Protein AF-A0A974DMR9-F1 (afdb_monomer_lite)

Foldseek 3Di:
DDKDKDKFFDDDDPDPVPDDQKFKAKWKWKADPVVRDIDTPPPQKAWPPHGTRHPHRMIMIIRHDAQIKMKMWMFIDGPCCVVDPDHTDIDIDIDHHYDD

Radius of gyration: 14.78 Å; chains: 1; bounding box: 40×20×42 Å

InterPro domains:
  IPR003961 Fibronectin type III [PF00041] (3-81)
  IPR003961 Fibronectin type III [PS50853] (1-100)
  IPR003961 Fibronectin type III [cd00063] (4-84)
  IPR013783 Immunoglobulin-like fold [G3DSA:2.60.40.10] (1-99)
  IPR036116 Fibronectin type III superfamily [SSF49265] (3-81)
  IPR050449 Ephrin receptor tyrosine kinases [PTHR46877] (2-99)

pLDDT: mean 90.72, std 9.25, range [50.59, 98.31]

Structure (mmCIF, N/CA/C/O backbone):
data_AF-A0A974DMR9-F1
#
_entry.id   AF-A0A974DMR9-F1
#
loop_
_atom_site.group_PDB
_atom_site.id
_atom_site.type_symbol
_atom_site.label_atom_id
_atom_site.label_alt_id
_atom_site.label_comp_id
_atom_site.label_asym_id
_atom_site.label_entity_id
_atom_site.label_seq_id
_atom_site.pdbx_PDB_ins_code
_atom_site.Cartn_x
_atom_site.Cartn_y
_atom_site.Cartn_z
_atom_site.occupancy
_atom_site.B_iso_or_equiv
_atom_site.auth_seq_id
_atom_site.auth_comp_id
_atom_site.auth_asym_id
_atom_site.auth_atom_id
_atom_site.pdbx_PDB_model_num
ATOM 1 N N . MET A 1 1 ? -20.284 -4.041 15.588 1.00 58.19 1 MET A N 1
ATOM 2 C CA . MET A 1 1 ? -19.062 -3.206 15.610 1.00 58.19 1 MET A CA 1
ATOM 3 C C . MET A 1 1 ? -19.070 -2.386 14.328 1.00 58.19 1 MET A C 1
ATOM 5 O O . MET A 1 1 ? -19.403 -2.963 13.302 1.00 58.19 1 MET A O 1
ATOM 9 N N . LYS A 1 2 ? -18.828 -1.069 14.374 1.00 72.38 2 LYS A N 1
ATOM 10 C CA . LYS A 1 2 ? -18.739 -0.253 13.148 1.00 72.38 2 LYS A CA 1
ATOM 11 C C . LYS A 1 2 ? -17.361 -0.487 12.519 1.00 72.38 2 LYS A C 1
ATOM 13 O O . LYS A 1 2 ? -16.375 -0.454 13.246 1.00 72.38 2 LYS A O 1
ATOM 18 N N . GLN A 1 3 ? -17.307 -0.740 11.218 1.00 82.75 3 GLN A N 1
ATOM 19 C CA . GLN A 1 3 ? -16.072 -0.873 10.441 1.00 82.75 3 GLN A CA 1
ATOM 20 C C . GLN A 1 3 ? -16.096 0.158 9.319 1.00 82.75 3 GLN A C 1
ATOM 22 O O . GLN A 1 3 ? -17.171 0.496 8.819 1.00 82.75 3 GLN A O 1
ATOM 27 N N . THR A 1 4 ? -14.926 0.661 8.942 1.00 90.31 4 THR A N 1
ATOM 28 C CA . THR A 1 4 ? -14.788 1.637 7.858 1.00 90.31 4 THR A CA 1
ATOM 29 C C . THR A 1 4 ? -13.942 1.079 6.721 1.00 90.31 4 THR A C 1
ATOM 31 O O . THR A 1 4 ? -13.216 0.091 6.869 1.00 90.31 4 THR A O 1
ATOM 34 N N . THR A 1 5 ? -14.082 1.708 5.559 1.00 94.12 5 THR A N 1
ATOM 35 C CA . THR A 1 5 ? -13.315 1.413 4.350 1.00 94.12 5 THR A CA 1
ATOM 36 C C . THR A 1 5 ? -12.484 2.626 3.968 1.00 94.12 5 THR A C 1
ATOM 38 O O . THR A 1 5 ? -12.939 3.760 4.119 1.00 94.12 5 THR A O 1
ATOM 41 N N . LEU A 1 6 ? -11.294 2.385 3.435 1.00 95.12 6 LEU A N 1
ATOM 42 C CA . LEU A 1 6 ? -10.396 3.409 2.917 1.00 95.12 6 LEU A CA 1
ATOM 43 C C . LEU A 1 6 ? -10.090 3.088 1.457 1.00 95.12 6 LEU A C 1
ATOM 45 O O . LEU A 1 6 ? -9.586 2.008 1.160 1.00 95.12 6 LEU A O 1
ATOM 49 N N . ILE A 1 7 ? -10.389 4.024 0.561 1.00 96.75 7 ILE A N 1
ATOM 50 C CA . ILE A 1 7 ? -9.999 3.931 -0.847 1.00 96.75 7 ILE A CA 1
ATOM 51 C C . ILE A 1 7 ? -8.688 4.690 -1.003 1.00 96.75 7 ILE A C 1
ATOM 53 O O . ILE A 1 7 ? -8.591 5.851 -0.604 1.00 96.75 7 ILE A O 1
ATOM 57 N N . LEU A 1 8 ? -7.687 4.016 -1.554 1.00 96.94 8 LEU A N 1
ATOM 58 C CA . LEU A 1 8 ? -6.374 4.571 -1.833 1.00 96.94 8 LEU A CA 1
ATOM 59 C C . LEU A 1 8 ? -6.175 4.689 -3.330 1.00 96.94 8 LEU A C 1
ATOM 61 O O . LEU A 1 8 ? -6.505 3.770 -4.077 1.00 96.94 8 LEU A O 1
ATOM 65 N N . GLU A 1 9 ? -5.590 5.806 -3.737 1.00 97.62 9 GLU A N 1
ATOM 66 C CA . GLU A 1 9 ? -5.170 6.076 -5.105 1.00 97.62 9 GLU A CA 1
ATOM 67 C C . GLU A 1 9 ? -3.808 6.770 -5.076 1.00 97.62 9 GLU A C 1
ATOM 69 O O . GLU A 1 9 ? -3.544 7.599 -4.201 1.00 97.62 9 GLU A O 1
ATOM 74 N N . TRP A 1 10 ? -2.929 6.431 -6.018 1.00 97.00 10 TRP A N 1
ATOM 75 C CA . TRP A 1 10 ? -1.590 7.018 -6.095 1.00 97.00 10 TRP A CA 1
ATOM 76 C C . TRP A 1 10 ? -1.123 7.267 -7.532 1.00 97.00 10 TRP A C 1
ATOM 78 O O . TRP A 1 10 ? -1.709 6.830 -8.528 1.00 97.00 10 TRP A O 1
ATOM 88 N N . ASN A 1 11 ? -0.031 8.019 -7.647 1.00 96.38 11 ASN A N 1
ATOM 89 C CA . ASN A 1 11 ? 0.627 8.303 -8.917 1.00 96.38 11 ASN A CA 1
ATOM 90 C C . ASN A 1 11 ? 1.777 7.329 -9.184 1.00 96.38 11 ASN A C 1
ATOM 92 O O . ASN A 1 11 ? 2.256 6.643 -8.284 1.00 96.38 11 ASN A O 1
ATOM 96 N N . VAL A 1 12 ? 2.198 7.255 -10.446 1.00 94.56 12 VAL A N 1
ATOM 97 C CA . VAL A 1 12 ? 3.388 6.486 -10.833 1.00 94.56 12 VAL A CA 1
ATOM 98 C C . VAL A 1 12 ? 4.649 7.041 -10.148 1.00 94.56 12 VAL A C 1
ATOM 100 O O . VAL A 1 12 ? 4.703 8.249 -9.896 1.00 94.56 12 VAL A O 1
ATOM 103 N N . PRO A 1 13 ? 5.664 6.199 -9.863 1.00 93.88 13 PRO A N 1
ATOM 104 C CA . PRO A 1 13 ? 6.958 6.669 -9.379 1.00 93.88 13 PRO A CA 1
ATOM 105 C C . PRO A 1 13 ? 7.564 7.699 -10.333 1.00 93.88 13 PRO A C 1
ATOM 107 O O . PRO A 1 13 ? 7.419 7.585 -11.550 1.00 93.88 13 PRO A O 1
ATOM 110 N N . VAL A 1 14 ? 8.262 8.693 -9.777 1.00 92.94 14 VAL A N 1
ATOM 111 C CA . VAL A 1 14 ? 8.945 9.734 -10.568 1.00 92.94 14 VAL A CA 1
ATOM 112 C C . VAL A 1 14 ? 10.033 9.127 -11.457 1.00 92.94 14 VAL A C 1
ATOM 114 O O . VAL A 1 14 ? 10.233 9.584 -12.579 1.00 92.94 14 VAL A O 1
ATOM 117 N N . ASP A 1 15 ? 10.697 8.080 -10.967 1.00 91.38 15 ASP A N 1
ATOM 118 C CA . ASP A 1 15 ? 11.676 7.297 -11.709 1.00 91.38 15 ASP A CA 1
ATOM 119 C C . ASP A 1 15 ? 11.281 5.818 -11.679 1.00 91.38 15 ASP A C 1
ATOM 121 O O . ASP A 1 15 ? 11.091 5.226 -10.617 1.00 91.38 15 ASP A O 1
ATOM 125 N N . THR A 1 16 ? 11.136 5.225 -12.860 1.00 91.44 16 THR A N 1
ATOM 126 C CA . THR A 1 16 ? 10.801 3.808 -13.031 1.00 91.44 16 THR A CA 1
ATOM 127 C C . THR A 1 16 ? 12.036 2.935 -13.247 1.00 91.44 16 THR A C 1
ATOM 129 O O . THR A 1 16 ? 11.910 1.722 -13.417 1.00 91.44 16 THR A O 1
ATOM 132 N N . GLY A 1 17 ? 13.229 3.532 -13.321 1.00 89.25 17 GLY A N 1
ATOM 133 C CA . GLY A 1 17 ? 14.450 2.852 -13.742 1.00 89.25 17 GLY A CA 1
ATOM 134 C C . GLY A 1 17 ? 14.403 2.398 -15.206 1.00 89.25 17 GLY A C 1
ATOM 135 O O . GLY A 1 17 ? 15.070 1.433 -15.570 1.00 89.25 17 GLY A O 1
ATOM 136 N N . GLY A 1 18 ? 13.571 3.041 -16.038 1.00 92.06 18 GLY A N 1
ATOM 137 C CA . GLY A 1 18 ? 13.383 2.694 -17.453 1.00 92.06 18 GLY A CA 1
ATOM 138 C C . GLY A 1 18 ? 12.533 1.442 -17.693 1.00 92.06 18 GLY A C 1
ATOM 139 O O . GLY A 1 18 ? 12.610 0.836 -18.761 1.00 92.06 18 GLY A O 1
ATOM 140 N N . ARG A 1 19 ? 11.745 1.026 -16.698 1.00 94.25 19 ARG A N 1
ATOM 141 C CA . ARG A 1 19 ? 11.043 -0.261 -16.678 1.00 94.25 19 ARG A CA 1
ATOM 142 C C . ARG A 1 19 ? 9.533 -0.077 -16.771 1.00 94.25 19 ARG A C 1
ATOM 144 O O . ARG A 1 19 ? 8.988 0.892 -16.249 1.00 94.25 19 ARG A O 1
ATOM 151 N N . GLY A 1 20 ? 8.874 -1.011 -17.456 1.00 94.62 20 GLY A N 1
ATOM 152 C CA . GLY A 1 20 ? 7.416 -1.031 -17.645 1.00 94.62 20 GLY A CA 1
ATOM 153 C C . GLY A 1 20 ? 6.699 -2.116 -16.838 1.00 94.62 20 GLY A C 1
ATOM 154 O O . GLY A 1 20 ? 5.477 -2.140 -16.802 1.00 94.62 20 GLY A O 1
ATOM 155 N N . ASP A 1 21 ? 7.449 -3.004 -16.186 1.00 95.88 21 ASP A N 1
ATOM 156 C CA . ASP A 1 21 ? 6.970 -4.108 -15.350 1.00 95.88 21 ASP A CA 1
ATOM 157 C C . ASP A 1 21 ? 6.798 -3.689 -13.879 1.00 95.88 21 ASP A C 1
ATOM 159 O O . ASP A 1 21 ? 7.111 -4.452 -12.967 1.00 95.88 21 ASP A O 1
ATOM 163 N N . ILE A 1 22 ? 6.346 -2.453 -13.639 1.00 96.00 22 ILE A N 1
ATOM 164 C CA . ILE A 1 22 ? 6.122 -1.950 -12.279 1.00 96.00 22 ILE A CA 1
ATOM 165 C C . ILE A 1 22 ? 4.827 -2.541 -11.730 1.00 96.00 22 ILE A C 1
ATOM 167 O O . ILE A 1 22 ? 3.781 -2.480 -12.375 1.00 96.00 22 ILE A O 1
ATOM 171 N N . THR A 1 23 ? 4.897 -3.055 -10.510 1.00 97.31 23 THR A N 1
ATOM 172 C CA . THR A 1 23 ? 3.740 -3.446 -9.703 1.00 97.31 23 THR A CA 1
ATOM 173 C C . THR A 1 23 ? 3.834 -2.812 -8.321 1.00 97.31 23 THR A C 1
ATOM 175 O O . THR A 1 23 ? 4.887 -2.298 -7.934 1.00 97.31 23 THR A O 1
ATOM 178 N N . TYR A 1 24 ? 2.728 -2.812 -7.583 1.00 97.88 24 TYR A N 1
ATOM 179 C CA . TYR A 1 24 ? 2.633 -2.166 -6.280 1.00 97.88 24 TYR A CA 1
ATOM 180 C C . TYR A 1 24 ? 2.274 -3.155 -5.174 1.00 97.88 24 TYR A C 1
ATOM 182 O O . TYR A 1 24 ? 1.434 -4.043 -5.355 1.00 97.88 24 TYR A O 1
ATOM 190 N N . ASN A 1 25 ? 2.883 -2.954 -4.008 1.00 97.69 25 ASN A N 1
ATOM 191 C CA . ASN A 1 25 ? 2.571 -3.664 -2.773 1.00 97.69 25 ASN A CA 1
ATOM 192 C C . ASN A 1 25 ? 2.096 -2.671 -1.717 1.00 97.69 25 ASN A C 1
ATOM 194 O O . ASN A 1 25 ? 2.626 -1.565 -1.608 1.00 97.69 25 ASN A O 1
ATOM 198 N N . VAL A 1 26 ? 1.109 -3.074 -0.919 1.00 97.75 26 VAL A N 1
ATOM 199 C CA . VAL A 1 26 ? 0.541 -2.229 0.132 1.00 97.75 26 VAL A CA 1
ATOM 200 C C . VAL A 1 26 ? 0.810 -2.842 1.498 1.00 97.75 26 VAL A C 1
ATOM 202 O O . VAL A 1 26 ? 0.449 -3.986 1.777 1.00 97.75 26 VAL A O 1
ATOM 205 N N . PHE A 1 27 ? 1.417 -2.056 2.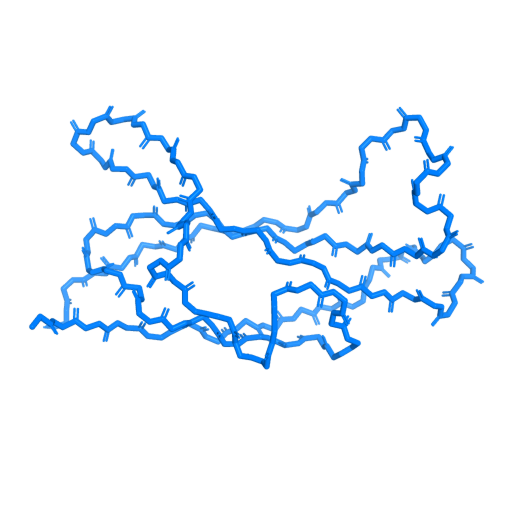376 1.00 96.75 27 PHE A N 1
ATOM 206 C CA . PHE A 1 27 ? 1.682 -2.413 3.762 1.00 96.75 27 PHE A CA 1
ATOM 207 C C . PHE A 1 27 ? 0.783 -1.592 4.677 1.00 96.75 27 PHE A C 1
ATOM 209 O O . PHE A 1 27 ? 0.530 -0.416 4.426 1.00 96.75 27 PHE A O 1
ATOM 216 N N . CYS A 1 28 ? 0.295 -2.225 5.736 1.00 96.56 28 CYS A N 1
ATOM 217 C CA . CYS A 1 28 ? -0.590 -1.613 6.714 1.00 96.56 28 CYS A CA 1
ATOM 218 C C . CYS A 1 28 ? -0.061 -1.946 8.098 1.00 96.56 28 CYS A C 1
ATOM 220 O O . CYS A 1 28 ? 0.001 -3.123 8.464 1.00 96.56 28 CYS A O 1
ATOM 222 N N . ASP A 1 29 ? 0.254 -0.907 8.856 1.00 95.19 29 ASP A N 1
ATOM 223 C CA . ASP A 1 29 ? 0.512 -0.986 10.282 1.00 95.19 29 ASP A CA 1
ATOM 224 C C . ASP A 1 29 ? -0.613 -0.271 11.024 1.00 95.19 29 ASP A C 1
ATOM 226 O O . ASP A 1 29 ? -1.152 0.736 10.563 1.00 95.19 29 ASP A O 1
ATOM 230 N N . LYS A 1 30 ? -0.991 -0.798 12.183 1.00 92.06 30 LYS A N 1
ATOM 231 C CA . LYS A 1 30 ? -1.937 -0.170 13.097 1.00 92.06 30 LYS A CA 1
ATOM 232 C C . LYS A 1 30 ? -1.228 0.113 14.411 1.00 92.06 30 LYS A C 1
ATOM 234 O O . LYS A 1 30 ? -0.589 -0.764 14.987 1.00 92.06 30 LYS A O 1
ATOM 239 N N . CYS A 1 31 ? -1.355 1.337 14.892 1.00 86.00 31 CYS A N 1
ATOM 240 C CA . CYS A 1 31 ? -0.763 1.784 16.138 1.00 86.00 31 CYS A CA 1
ATOM 241 C C . CYS A 1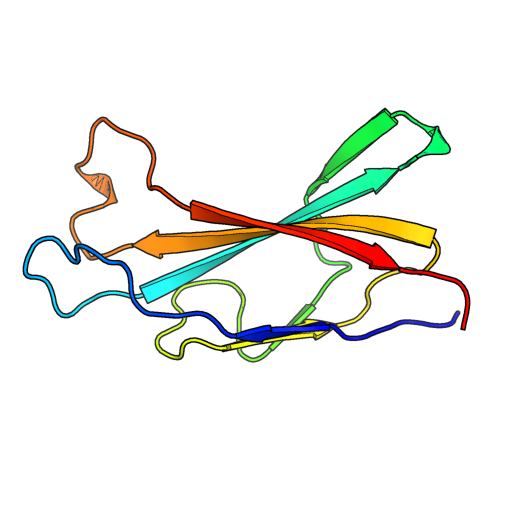 31 ? -1.865 1.958 17.178 1.00 86.00 31 CYS A C 1
ATOM 243 O O . CYS A 1 31 ? -2.795 2.752 16.999 1.00 86.00 31 CYS A O 1
ATOM 245 N N . SER A 1 32 ? -1.758 1.231 18.290 1.00 75.38 32 SER A N 1
ATOM 246 C CA . SER A 1 32 ? -2.625 1.487 19.435 1.00 75.38 32 SER A CA 1
ATOM 247 C C . SER A 1 32 ? -2.118 2.715 20.175 1.00 75.38 32 SER A C 1
ATOM 249 O O . SER A 1 32 ? -1.024 2.700 20.739 1.00 75.38 32 SER A O 1
ATOM 251 N N . VAL A 1 33 ? -2.938 3.765 20.228 1.00 70.69 33 VAL A N 1
ATOM 252 C CA . VAL A 1 33 ? -2.632 4.971 21.012 1.00 70.69 33 VAL A CA 1
ATOM 253 C C . VAL A 1 33 ? -2.440 4.622 22.492 1.00 70.69 33 VAL A C 1
ATOM 255 O O . VAL A 1 33 ? -1.579 5.195 23.150 1.00 70.69 33 VAL A O 1
ATOM 258 N N . ALA A 1 34 ? -3.192 3.639 23.000 1.00 71.06 34 ALA A N 1
ATOM 259 C CA . ALA A 1 34 ? -3.130 3.222 24.399 1.00 71.06 34 ALA A CA 1
ATOM 260 C C . ALA A 1 34 ? -1.817 2.511 24.767 1.00 71.06 34 ALA A C 1
ATOM 262 O O . ALA A 1 34 ? -1.373 2.617 25.906 1.00 71.06 34 ALA A O 1
ATOM 263 N N . PHE A 1 35 ? -1.202 1.795 23.821 1.00 69.62 35 PHE A N 1
ATOM 264 C CA . PHE A 1 35 ? -0.005 0.983 24.076 1.00 69.62 35 PHE A CA 1
ATOM 265 C C . PHE A 1 35 ? 1.268 1.537 23.419 1.00 69.62 35 PHE A C 1
ATOM 267 O O . PHE A 1 35 ? 2.328 0.946 23.584 1.00 69.62 35 PHE A O 1
ATOM 274 N N . GLN A 1 36 ? 1.171 2.646 22.670 1.00 73.81 36 GLN A N 1
ATOM 275 C CA . GLN A 1 36 ? 2.257 3.235 21.865 1.00 73.81 36 GLN A CA 1
ATOM 276 C C . GLN A 1 36 ? 3.028 2.213 21.010 1.00 73.81 36 GLN A C 1
ATOM 278 O O . GLN A 1 36 ? 4.208 2.389 20.718 1.0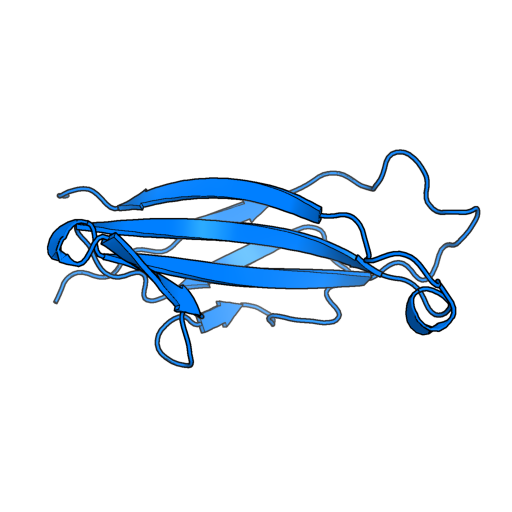0 73.81 36 GLN A O 1
ATOM 283 N N . GLN A 1 37 ? 2.354 1.141 20.601 1.00 80.50 37 GLN A N 1
ATOM 284 C CA . GLN A 1 37 ? 2.943 0.052 19.840 1.00 80.50 37 GLN A CA 1
ATOM 285 C C . GLN A 1 37 ? 2.213 -0.076 18.509 1.00 80.50 37 GLN A C 1
ATOM 287 O O . GLN A 1 37 ? 0.978 -0.026 18.460 1.00 80.50 37 GLN A O 1
ATOM 292 N N . CYS A 1 38 ? 2.999 -0.223 17.446 1.00 89.69 38 CYS A N 1
ATOM 293 C CA . CYS A 1 38 ? 2.517 -0.461 16.097 1.00 89.69 38 CYS A CA 1
ATOM 294 C C . CYS A 1 38 ? 2.776 -1.916 15.714 1.00 89.69 38 CYS A C 1
ATOM 296 O O . CYS A 1 38 ? 3.842 -2.462 16.002 1.00 89.69 38 CYS A O 1
ATOM 298 N N . GLU A 1 39 ? 1.795 -2.534 15.075 1.00 92.38 39 GLU A N 1
ATOM 299 C CA . GLU A 1 39 ? 1.887 -3.887 14.540 1.00 92.38 39 GLU A CA 1
ATOM 300 C C . GLU A 1 39 ? 1.288 -3.932 13.137 1.00 92.38 39 GLU A C 1
ATOM 302 O O . GLU A 1 39 ? 0.407 -3.133 12.811 1.00 92.38 39 GLU A O 1
ATOM 307 N N . ALA A 1 40 ? 1.715 -4.899 12.326 1.00 94.50 40 ALA A N 1
ATOM 308 C CA . ALA A 1 40 ? 1.083 -5.143 11.039 1.00 94.50 40 ALA A CA 1
ATOM 309 C C . ALA A 1 40 ? -0.421 -5.407 11.233 1.00 94.50 40 ALA A C 1
ATOM 311 O O . ALA A 1 40 ? -0.839 -6.101 12.163 1.00 94.50 40 ALA A O 1
ATOM 312 N N . CYS A 1 41 ? -1.256 -4.894 10.329 1.00 93.00 41 CYS A N 1
ATOM 313 C CA . CYS A 1 41 ? -2.716 -5.009 10.419 1.00 93.00 41 CYS A CA 1
ATOM 314 C C . CYS A 1 41 ? -3.226 -6.468 10.436 1.00 93.00 41 CYS A C 1
ATOM 316 O O . CYS A 1 41 ? -4.359 -6.729 10.863 1.00 93.00 41 CYS A O 1
ATOM 318 N N . GLY A 1 42 ? -2.386 -7.425 10.023 1.00 86.81 42 GLY A N 1
ATOM 319 C CA . GLY A 1 42 ? -2.701 -8.850 9.983 1.00 86.81 42 GLY A CA 1
ATOM 320 C C . GLY A 1 42 ? -3.896 -9.152 9.076 1.00 86.81 42 GLY A C 1
ATOM 321 O O . GLY A 1 42 ? -4.279 -8.342 8.237 1.00 86.81 42 GLY A O 1
ATOM 322 N N . SER A 1 43 ? -4.536 -10.304 9.278 1.00 87.25 43 SER A N 1
ATOM 323 C CA . SER A 1 43 ? -5.704 -10.739 8.491 1.00 87.25 43 SER A CA 1
ATOM 324 C C . SER A 1 43 ? -7.001 -9.978 8.798 1.00 87.25 43 SER A C 1
ATOM 326 O O . SER A 1 43 ? -8.031 -10.245 8.183 1.00 87.25 43 SER A O 1
ATOM 328 N N . SER A 1 44 ? -6.977 -9.053 9.764 1.00 86.12 44 SER A N 1
ATOM 329 C CA . SER A 1 44 ? -8.164 -8.289 10.166 1.00 86.12 44 SER A CA 1
ATOM 330 C C . SER A 1 44 ? -8.555 -7.209 9.156 1.00 86.12 44 SER A C 1
ATOM 332 O O . SER A 1 44 ? -9.741 -6.912 9.023 1.00 86.12 44 SER A O 1
ATOM 334 N N . VAL A 1 45 ? -7.578 -6.670 8.420 1.00 95.06 45 VAL A N 1
ATOM 335 C CA . VAL A 1 45 ? -7.788 -5.711 7.330 1.00 95.06 45 VAL A CA 1
ATOM 336 C C . VAL A 1 45 ? -7.731 -6.462 6.006 1.00 95.06 45 VAL A C 1
ATOM 338 O O . VAL A 1 45 ? -6.786 -7.202 5.743 1.00 95.06 45 VAL A O 1
ATOM 341 N N . GLY A 1 46 ? -8.760 -6.283 5.181 1.00 96.81 46 GLY A N 1
ATOM 342 C CA . GLY A 1 46 ? -8.805 -6.847 3.832 1.00 96.81 46 GLY A CA 1
ATOM 343 C C . GLY A 1 46 ? -8.327 -5.841 2.790 1.00 96.81 46 GLY A C 1
ATOM 344 O O . GLY A 1 46 ? -8.503 -4.639 2.977 1.00 96.81 46 GLY A O 1
ATOM 345 N N . PHE A 1 47 ? -7.783 -6.337 1.679 1.00 97.81 47 PHE A N 1
ATOM 346 C CA . PHE A 1 47 ? -7.338 -5.532 0.540 1.00 97.81 47 PHE A CA 1
ATOM 347 C C . PHE A 1 47 ? -8.063 -5.998 -0.718 1.00 97.81 47 PHE A C 1
ATOM 349 O O . PHE A 1 47 ? -8.007 -7.178 -1.060 1.00 97.81 47 PHE A O 1
ATOM 356 N N . VAL A 1 48 ? -8.746 -5.079 -1.395 1.00 97.88 48 VAL A N 1
ATOM 357 C CA . VAL A 1 48 ? -9.502 -5.353 -2.621 1.00 97.88 48 VAL A CA 1
ATOM 358 C C . VAL A 1 48 ? -8.939 -4.484 -3.752 1.00 97.88 48 VAL A C 1
ATOM 360 O O . VAL A 1 48 ? -8.893 -3.265 -3.583 1.00 97.88 48 VAL A O 1
ATOM 363 N N . PRO A 1 49 ? -8.523 -5.062 -4.896 1.00 97.56 49 PRO A N 1
ATOM 364 C CA . PRO A 1 49 ? -8.665 -6.477 -5.266 1.00 97.56 49 PRO A CA 1
ATOM 365 C C . PRO A 1 49 ? -7.675 -7.421 -4.563 1.00 97.56 49 PRO A C 1
ATOM 367 O O . PRO A 1 49 ? -8.002 -8.585 -4.351 1.00 97.56 49 PRO A O 1
ATOM 370 N N . GLN A 1 50 ? -6.494 -6.928 -4.189 1.00 97.75 50 GLN A N 1
ATOM 371 C CA . GLN A 1 50 ? -5.426 -7.694 -3.539 1.00 97.75 50 GLN A CA 1
ATOM 372 C C . GLN A 1 50 ? -4.430 -6.748 -2.854 1.00 97.75 50 GLN A C 1
ATOM 374 O O . GLN A 1 50 ? -4.482 -5.537 -3.058 1.00 97.75 50 GLN A O 1
ATOM 379 N N . GLN A 1 51 ? -3.528 -7.290 -2.036 1.00 97.62 51 GLN A N 1
ATOM 380 C CA . GLN A 1 51 ? -2.545 -6.497 -1.287 1.00 97.62 51 GLN A CA 1
ATOM 381 C C . GLN A 1 51 ? -1.221 -6.285 -2.043 1.00 97.62 51 GLN A C 1
ATOM 383 O O . GLN A 1 51 ? -0.585 -5.244 -1.895 1.00 97.62 51 GLN A O 1
ATOM 388 N N . THR A 1 52 ? -0.791 -7.276 -2.825 1.00 97.50 52 THR A N 1
ATOM 389 C CA . THR A 1 52 ? 0.516 -7.307 -3.498 1.00 97.50 52 THR A CA 1
ATOM 390 C C . THR A 1 52 ? 0.369 -7.551 -4.994 1.00 97.50 52 THR A C 1
ATOM 392 O O . THR A 1 52 ? -0.645 -8.086 -5.452 1.00 97.50 52 THR A O 1
ATOM 395 N N . GLY A 1 53 ? 1.377 -7.149 -5.770 1.00 97.38 53 GLY A N 1
ATOM 396 C CA . GLY A 1 53 ? 1.387 -7.332 -7.224 1.00 97.38 53 GLY A CA 1
ATOM 397 C C . GLY A 1 53 ? 0.277 -6.564 -7.947 1.00 97.38 53 GLY A C 1
ATOM 398 O O . GLY A 1 53 ? -0.225 -7.019 -8.973 1.00 97.38 53 GLY A O 1
ATOM 399 N N . LEU A 1 54 ? -0.158 -5.432 -7.391 1.00 98.31 54 LEU A N 1
ATOM 400 C CA . LEU A 1 54 ? -1.157 -4.569 -8.014 1.00 98.31 54 LEU A CA 1
ATOM 401 C C . LEU A 1 54 ? -0.568 -3.930 -9.275 1.00 98.31 54 LEU A C 1
ATOM 403 O O . LEU A 1 54 ? 0.534 -3.387 -9.239 1.00 98.31 54 LEU A O 1
ATOM 407 N N . VAL A 1 55 ? -1.308 -3.981 -10.381 1.00 96.75 55 VAL A N 1
ATOM 408 C CA . VAL A 1 55 ? -0.961 -3.261 -11.621 1.00 96.75 55 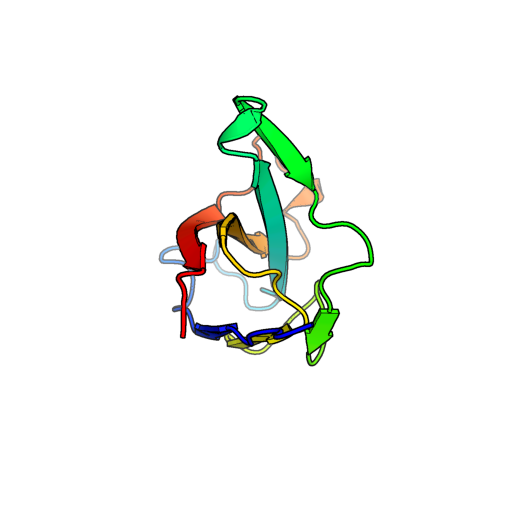VAL A CA 1
ATOM 409 C C . VAL A 1 55 ? -1.638 -1.892 -11.640 1.00 96.75 55 VAL A C 1
ATOM 411 O O . VAL A 1 55 ? -1.038 -0.891 -12.031 1.00 96.75 55 VAL A O 1
ATOM 414 N N . ASP A 1 56 ? -2.883 -1.844 -11.167 1.00 97.50 56 ASP A N 1
ATOM 415 C CA . ASP A 1 56 ? -3.626 -0.603 -11.007 1.00 97.50 56 ASP A CA 1
ATOM 416 C C . ASP A 1 56 ? -3.124 0.197 -9.802 1.00 97.50 56 ASP A C 1
ATOM 418 O O . ASP A 1 56 ? -2.607 -0.340 -8.821 1.00 97.50 56 ASP A O 1
ATOM 422 N N . ARG A 1 57 ? -3.318 1.516 -9.863 1.00 97.31 57 ARG A N 1
ATOM 423 C CA . ARG A 1 57 ? -2.863 2.464 -8.835 1.00 97.31 57 ARG A CA 1
ATOM 424 C C . ARG A 1 57 ? -3.944 2.775 -7.805 1.00 97.31 57 ARG A C 1
ATOM 426 O O . ARG A 1 57 ? -4.076 3.917 -7.369 1.00 97.31 57 ARG A O 1
ATOM 433 N N . THR A 1 58 ? -4.754 1.772 -7.481 1.00 98.19 58 THR A N 1
ATOM 434 C CA . THR A 1 58 ? -5.817 1.877 -6.486 1.00 98.19 58 THR A CA 1
ATOM 435 C C . THR A 1 58 ? -5.975 0.585 -5.697 1.00 98.19 58 THR A C 1
ATOM 437 O O . THR A 1 58 ? -5.791 -0.512 -6.224 1.00 98.19 58 THR A O 1
ATOM 440 N N . VAL A 1 59 ? -6.328 0.715 -4.420 1.00 98.31 59 VAL A N 1
ATOM 441 C CA . VAL A 1 59 ? -6.753 -0.402 -3.574 1.00 98.31 59 VAL A CA 1
ATOM 442 C C . VAL A 1 59 ? -7.803 0.087 -2.582 1.00 98.31 59 VAL A C 1
ATOM 444 O O . VAL A 1 59 ? -7.749 1.222 -2.109 1.00 98.31 59 VAL A O 1
ATOM 447 N N . THR A 1 60 ? -8.752 -0.772 -2.228 1.00 98.12 60 THR A N 1
ATOM 448 C CA . THR A 1 60 ? -9.664 -0.528 -1.108 1.00 98.12 60 THR A CA 1
ATOM 449 C C . THR A 1 60 ? -9.251 -1.379 0.082 1.00 98.12 60 THR A C 1
ATOM 451 O O . THR A 1 60 ? -9.251 -2.609 0.003 1.00 98.12 60 THR A O 1
ATOM 454 N N . LEU A 1 61 ? -8.932 -0.726 1.197 1.00 97.31 61 LEU A N 1
ATOM 455 C CA . LEU A 1 61 ? -8.769 -1.380 2.488 1.00 97.31 61 LEU A CA 1
ATOM 456 C C . LEU A 1 61 ? -10.136 -1.456 3.166 1.00 97.31 61 LEU A C 1
ATOM 458 O O . LEU A 1 61 ? -10.861 -0.462 3.253 1.00 97.31 61 LEU A O 1
ATOM 462 N N . VAL A 1 62 ? -10.486 -2.637 3.661 1.00 96.19 62 VAL A N 1
ATOM 463 C CA . VAL A 1 62 ? -11.764 -2.904 4.331 1.00 96.19 62 VAL A CA 1
ATOM 464 C C . VAL A 1 62 ? -11.538 -3.397 5.753 1.00 96.19 62 VAL A C 1
ATOM 466 O O . VAL A 1 62 ? -10.462 -3.894 6.082 1.00 96.19 62 VAL A O 1
ATOM 469 N N . ASN A 1 63 ? -12.576 -3.301 6.585 1.00 94.75 63 ASN A N 1
ATOM 470 C CA . ASN A 1 63 ? -12.567 -3.750 7.980 1.00 94.75 63 ASN A CA 1
ATOM 471 C C . ASN A 1 63 ? -11.604 -2.972 8.892 1.00 94.75 63 ASN A C 1
ATOM 473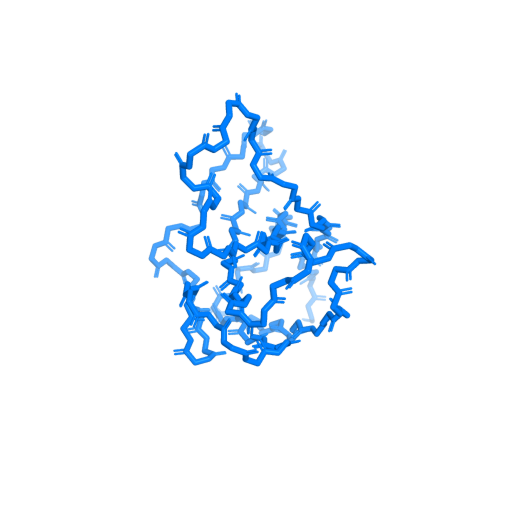 O O . ASN A 1 63 ? -11.123 -3.518 9.886 1.00 94.75 63 ASN A O 1
ATOM 477 N N . LEU A 1 64 ? -11.357 -1.688 8.603 1.00 92.75 64 LEU A N 1
ATOM 478 C CA . LEU A 1 64 ? -10.610 -0.839 9.526 1.00 92.75 64 LEU A CA 1
ATOM 479 C C . LEU A 1 64 ? -11.426 -0.653 10.813 1.00 92.75 64 LEU A C 1
ATOM 481 O O . LEU A 1 64 ? -12.632 -0.377 10.783 1.00 92.75 64 LEU A O 1
ATOM 485 N N . LEU A 1 65 ? -10.756 -0.841 11.946 1.00 89.81 65 LEU A N 1
ATOM 486 C CA . LEU A 1 65 ? -11.327 -0.662 13.272 1.00 89.81 65 LEU A CA 1
ATOM 487 C C . LEU A 1 65 ? -11.399 0.830 13.599 1.00 89.81 65 LEU A C 1
ATOM 489 O O . LEU A 1 65 ? -10.477 1.556 13.242 1.00 89.81 65 LEU A O 1
ATOM 493 N N . PRO A 1 66 ? -12.447 1.287 14.302 1.00 88.06 66 PRO A N 1
ATOM 494 C CA . PRO A 1 66 ? -12.555 2.670 14.743 1.00 88.06 66 PRO A CA 1
ATOM 495 C C . PRO A 1 66 ? -11.556 2.966 15.868 1.00 88.06 66 PRO A C 1
ATOM 497 O O . PRO A 1 66 ? -11.187 2.067 16.625 1.00 88.06 66 PRO A O 1
ATOM 500 N N . HIS A 1 67 ? -11.184 4.239 16.025 1.00 84.69 67 HIS A N 1
ATOM 501 C CA . HIS A 1 67 ? -10.241 4.721 17.046 1.00 84.69 67 HIS A CA 1
ATOM 502 C C . HIS A 1 67 ? -8.834 4.139 16.952 1.00 84.69 67 HIS A C 1
ATOM 504 O O . HIS A 1 67 ? -8.106 4.077 17.944 1.00 84.69 67 HIS A O 1
ATOM 510 N N . VAL A 1 68 ? -8.443 3.728 15.753 1.00 86.94 68 VAL A N 1
ATOM 511 C CA . VAL A 1 68 ? -7.112 3.206 15.475 1.00 86.94 68 VAL A CA 1
ATOM 512 C C . VAL A 1 68 ? -6.426 4.116 14.464 1.00 86.94 68 VAL A C 1
ATOM 514 O O . VAL A 1 68 ? -7.038 4.562 13.487 1.00 86.94 68 VAL A O 1
ATOM 517 N N . ASN A 1 69 ? -5.149 4.391 14.721 1.00 91.19 69 ASN A N 1
ATOM 518 C CA . ASN A 1 69 ? -4.277 5.078 13.783 1.00 91.19 69 ASN A CA 1
ATOM 519 C C . ASN A 1 69 ? -3.590 4.034 12.914 1.00 91.19 69 ASN A C 1
ATOM 521 O O . ASN A 1 69 ? -2.922 3.140 13.430 1.00 91.19 69 ASN A O 1
ATOM 525 N N . TYR A 1 70 ? -3.765 4.161 11.611 1.00 93.25 70 TYR A N 1
ATOM 526 C CA . TYR A 1 70 ? -3.162 3.306 10.610 1.00 93.25 70 TYR A CA 1
ATOM 527 C C . TYR A 1 70 ? -2.057 4.062 9.882 1.00 93.25 70 TYR A C 1
ATOM 529 O O . TYR A 1 70 ? -2.233 5.229 9.536 1.00 93.25 70 TYR A O 1
ATOM 537 N N . THR A 1 71 ? -0.957 3.380 9.606 1.00 94.81 71 THR A N 1
ATOM 538 C CA . THR A 1 71 ? 0.092 3.836 8.697 1.00 94.81 71 THR A CA 1
ATOM 539 C C . THR A 1 71 ? 0.062 2.924 7.486 1.00 94.81 71 THR A C 1
ATOM 541 O O . THR A 1 71 ? 0.246 1.712 7.606 1.00 94.81 71 THR A O 1
ATOM 544 N N . ILE A 1 72 ? -0.223 3.502 6.323 1.00 96.62 72 ILE A N 1
ATOM 545 C CA . ILE A 1 72 ? -0.278 2.772 5.063 1.00 96.62 72 ILE A CA 1
ATOM 546 C C . ILE A 1 72 ? 0.920 3.167 4.217 1.00 96.62 72 ILE A C 1
ATOM 548 O O . ILE A 1 72 ? 1.183 4.356 4.036 1.00 96.62 72 ILE A O 1
ATOM 552 N N . ARG A 1 73 ? 1.623 2.171 3.684 1.00 97.50 73 ARG A N 1
ATOM 553 C CA . ARG A 1 73 ? 2.752 2.365 2.776 1.00 97.50 73 ARG A CA 1
ATOM 554 C C . ARG A 1 73 ? 2.483 1.678 1.449 1.00 97.50 73 ARG A C 1
ATOM 556 O O . ARG A 1 73 ? 2.046 0.530 1.432 1.00 97.50 73 ARG A O 1
ATOM 563 N N . VAL A 1 74 ? 2.751 2.378 0.356 1.00 97.94 74 VAL A N 1
ATOM 564 C CA . VAL A 1 74 ? 2.680 1.840 -1.004 1.00 97.94 74 VAL A CA 1
ATOM 565 C C . VAL A 1 74 ? 4.091 1.772 -1.557 1.00 97.94 74 VAL A C 1
ATOM 567 O O . VAL A 1 74 ? 4.745 2.797 -1.737 1.00 97.94 74 VAL A O 1
ATOM 570 N N . GLU A 1 75 ? 4.548 0.558 -1.811 1.00 97.19 75 GLU A N 1
ATOM 571 C CA . GLU A 1 75 ? 5.848 0.254 -2.395 1.00 97.19 75 GLU A CA 1
ATOM 572 C C . GLU A 1 75 ? 5.672 -0.001 -3.893 1.00 97.19 75 GLU A C 1
ATOM 574 O O . GLU A 1 75 ? 4.740 -0.697 -4.302 1.00 97.19 75 GLU A O 1
ATOM 579 N N . SER A 1 76 ? 6.569 0.546 -4.711 1.00 96.12 76 SER A N 1
ATOM 580 C CA . SER A 1 76 ? 6.675 0.190 -6.126 1.00 96.12 76 SER A CA 1
ATOM 581 C C . SER A 1 76 ? 7.828 -0.779 -6.332 1.00 96.12 76 SER A C 1
ATOM 583 O O . SER A 1 76 ? 8.961 -0.477 -5.959 1.00 96.12 76 SER A O 1
ATOM 585 N N . VAL A 1 77 ? 7.556 -1.900 -6.988 1.00 96.00 77 VAL A N 1
ATOM 586 C CA . VAL A 1 77 ? 8.557 -2.918 -7.304 1.00 96.00 77 VAL A CA 1
ATOM 587 C C . VAL A 1 77 ? 8.539 -3.250 -8.783 1.00 96.00 77 VAL A C 1
ATOM 589 O O . VAL A 1 77 ? 7.542 -3.063 -9.477 1.00 96.00 77 VAL A O 1
ATOM 592 N N . ASN A 1 78 ? 9.654 -3.762 -9.275 1.00 94.19 78 ASN A N 1
ATOM 593 C CA . ASN A 1 78 ? 9.779 -4.305 -10.617 1.00 94.19 78 ASN A CA 1
ATOM 594 C C . ASN A 1 78 ? 10.604 -5.604 -10.545 1.00 94.19 78 ASN A C 1
ATOM 596 O O . ASN A 1 78 ? 11.227 -5.895 -9.527 1.00 94.19 78 ASN A O 1
ATOM 600 N N . GLY A 1 79 ? 10.691 -6.376 -11.627 1.00 93.69 79 GLY A N 1
ATOM 601 C CA . GLY A 1 79 ? 11.513 -7.595 -11.720 1.00 93.69 79 GLY A CA 1
ATOM 602 C C . GLY A 1 79 ? 13.031 -7.486 -11.451 1.00 93.69 79 GLY A C 1
ATOM 603 O O . GLY A 1 79 ? 13.726 -8.473 -11.668 1.00 93.69 79 GLY A O 1
ATOM 604 N N . VAL A 1 80 ? 13.572 -6.337 -11.001 1.00 93.31 80 VAL A N 1
ATOM 605 C CA . VAL A 1 80 ? 14.953 -6.257 -10.481 1.00 93.31 80 VAL A CA 1
ATOM 606 C C . VAL A 1 80 ? 15.058 -5.655 -9.082 1.00 93.31 80 VAL A C 1
ATOM 608 O O . VAL A 1 80 ? 16.167 -5.558 -8.563 1.00 93.31 80 VAL A O 1
ATOM 611 N N . SER A 1 81 ? 13.936 -5.271 -8.464 1.00 92.56 81 SER A N 1
ATOM 612 C CA . SER A 1 81 ? 13.902 -4.724 -7.104 1.00 92.56 81 SER A CA 1
ATOM 613 C C . SER A 1 81 ? 14.626 -5.632 -6.105 1.00 92.56 81 SER A C 1
ATOM 615 O O . SER A 1 81 ? 15.403 -5.142 -5.293 1.00 92.56 81 SER A O 1
ATOM 617 N N . ASP A 1 82 ? 14.494 -6.953 -6.251 1.00 91.12 82 ASP A N 1
ATOM 618 C CA . ASP A 1 82 ? 15.133 -7.940 -5.368 1.00 91.12 82 ASP A CA 1
ATOM 619 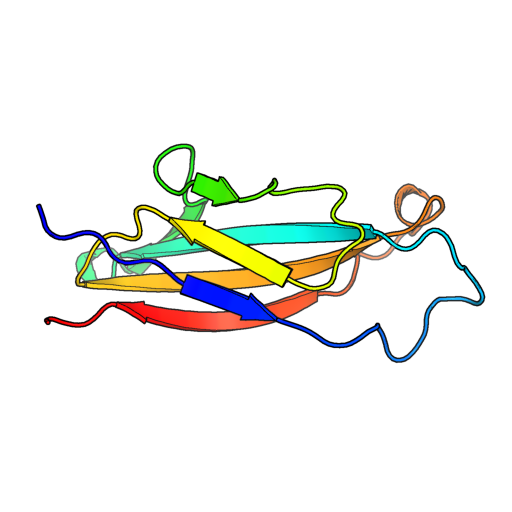C C . ASP A 1 82 ? 16.666 -8.029 -5.512 1.00 91.12 82 ASP A C 1
ATOM 621 O O . ASP A 1 82 ? 17.332 -8.613 -4.659 1.00 91.12 82 ASP A O 1
ATOM 625 N N . PHE A 1 83 ? 17.254 -7.458 -6.572 1.00 91.56 83 PHE A N 1
ATOM 626 C CA . PHE A 1 83 ? 18.714 -7.380 -6.741 1.00 91.56 83 PHE A CA 1
ATOM 627 C C . PHE A 1 83 ? 19.309 -6.082 -6.180 1.00 91.56 83 PHE A C 1
ATOM 629 O O . PHE A 1 83 ? 20.528 -5.897 -6.213 1.00 91.56 83 PHE A O 1
ATOM 636 N N . SER A 1 84 ? 18.469 -5.169 -5.687 1.00 87.75 84 SER A N 1
ATOM 637 C CA . SER A 1 84 ? 18.919 -3.947 -5.030 1.00 87.75 84 SER A CA 1
ATOM 638 C C . SER A 1 84 ? 19.520 -4.263 -3.659 1.00 87.75 84 SER A C 1
ATOM 640 O O . SER A 1 84 ? 18.969 -5.034 -2.879 1.00 87.75 84 SER A O 1
ATOM 642 N N . LEU A 1 85 ? 20.641 -3.615 -3.332 1.00 88.69 85 LEU A N 1
ATOM 643 C CA . LEU A 1 85 ? 21.195 -3.615 -1.970 1.00 88.69 85 LEU A CA 1
ATOM 644 C C . LEU A 1 85 ? 20.481 -2.611 -1.049 1.00 88.69 85 LEU A C 1
ATOM 646 O O . LEU A 1 85 ? 20.725 -2.597 0.156 1.00 88.69 85 LEU A O 1
ATOM 650 N N . TYR A 1 86 ? 19.627 -1.761 -1.619 1.00 84.56 86 TYR A N 1
ATOM 651 C CA . TYR A 1 86 ? 18.825 -0.772 -0.910 1.00 84.56 86 TYR A CA 1
ATOM 652 C C . TYR A 1 86 ? 17.389 -1.265 -0.759 1.00 84.56 86 TYR A C 1
ATOM 654 O O . TYR A 1 86 ? 16.862 -1.920 -1.660 1.00 84.56 86 TYR A O 1
ATOM 662 N N . SER A 1 87 ? 16.751 -0.905 0.355 1.00 83.94 87 SER A N 1
ATOM 663 C CA . SER A 1 87 ? 15.311 -1.093 0.532 1.00 83.94 87 SER A CA 1
ATOM 664 C C . SER A 1 87 ? 14.545 -0.374 -0.572 1.00 83.94 87 SER A C 1
ATOM 666 O O . SER A 1 87 ? 14.924 0.732 -0.960 1.00 83.94 87 SER A O 1
ATOM 668 N N . ASN A 1 88 ? 13.454 -0.972 -1.041 1.00 84.12 88 ASN A N 1
ATOM 669 C CA . ASN A 1 88 ? 12.562 -0.276 -1.955 1.00 84.12 88 ASN A CA 1
ATOM 670 C C . ASN A 1 88 ? 11.957 0.955 -1.267 1.00 84.12 88 ASN A C 1
ATOM 672 O O . ASN A 1 88 ? 11.633 0.935 -0.075 1.00 84.12 88 ASN A O 1
ATOM 676 N N . GLU A 1 89 ? 11.792 2.014 -2.047 1.00 86.19 89 GLU A N 1
ATOM 677 C CA . GLU A 1 89 ? 11.132 3.237 -1.609 1.00 86.19 89 GLU A CA 1
ATOM 678 C C . GLU A 1 89 ? 9.614 3.036 -1.528 1.00 86.19 89 GLU A C 1
ATOM 680 O O . GLU A 1 89 ? 9.014 2.268 -2.290 1.00 86.19 89 GLU A O 1
ATOM 685 N N . PHE A 1 90 ? 8.982 3.769 -0.615 1.00 94.81 90 PHE A N 1
ATOM 686 C CA . PHE A 1 90 ? 7.537 3.748 -0.431 1.00 94.81 90 PHE A CA 1
ATOM 687 C C . PHE A 1 90 ? 6.976 5.153 -0.229 1.00 94.81 90 PHE A C 1
ATOM 689 O O . PHE A 1 90 ? 7.601 6.022 0.376 1.00 94.81 90 PHE A O 1
ATOM 696 N N . ALA A 1 91 ? 5.747 5.361 -0.696 1.00 95.75 91 ALA A N 1
ATOM 697 C CA . ALA A 1 91 ? 4.933 6.489 -0.265 1.00 95.75 91 ALA A CA 1
ATOM 698 C C . ALA A 1 91 ? 4.182 6.097 1.011 1.00 95.75 91 ALA A C 1
ATOM 700 O O . ALA A 1 91 ? 3.602 5.014 1.070 1.00 95.75 91 ALA A O 1
ATOM 701 N N . GLU A 1 92 ? 4.172 6.966 2.019 1.00 95.62 92 GLU A N 1
ATOM 702 C CA . GLU A 1 92 ? 3.527 6.712 3.310 1.00 95.62 92 GLU A CA 1
ATOM 703 C C . GLU A 1 92 ? 2.395 7.705 3.584 1.00 95.62 92 GLU A C 1
ATOM 705 O O . GLU A 1 92 ? 2.495 8.892 3.264 1.00 95.62 92 GLU A O 1
ATOM 710 N N . MET A 1 93 ? 1.329 7.228 4.227 1.00 94.12 93 MET A N 1
ATOM 711 C CA . MET A 1 93 ? 0.277 8.073 4.776 1.00 94.12 93 MET A CA 1
ATOM 712 C C . MET A 1 93 ? -0.233 7.564 6.125 1.00 94.12 93 MET A C 1
ATOM 714 O O . MET A 1 93 ? -0.330 6.361 6.361 1.00 94.12 93 MET A O 1
ATOM 718 N N . ASN A 1 94 ? -0.642 8.502 6.980 1.00 93.25 94 ASN A N 1
ATOM 719 C CA . ASN A 1 94 ? -1.247 8.212 8.276 1.00 93.25 94 ASN A CA 1
ATOM 720 C C . ASN A 1 94 ? -2.749 8.503 8.245 1.00 93.25 94 ASN A C 1
ATOM 722 O O . ASN A 1 94 ? -3.174 9.583 7.834 1.00 93.25 94 ASN A O 1
ATOM 726 N N . VAL A 1 95 ? -3.548 7.541 8.703 1.00 90.81 95 VAL A N 1
ATOM 727 C CA . VAL A 1 95 ? -5.011 7.593 8.705 1.00 90.81 95 VAL A CA 1
ATOM 728 C C . VAL A 1 95 ? -5.530 7.307 10.103 1.00 90.81 95 VAL A C 1
ATOM 730 O O . VAL A 1 95 ? -5.370 6.209 10.629 1.00 90.81 95 VAL A O 1
ATOM 733 N N . SER A 1 96 ? -6.209 8.279 10.699 1.00 88.25 96 SER A N 1
ATOM 734 C CA . SER A 1 96 ? -6.915 8.093 11.965 1.00 88.25 96 SER A CA 1
ATOM 735 C C . SER A 1 96 ? -8.386 7.816 11.703 1.00 88.25 96 SER A C 1
ATOM 737 O O . SER A 1 96 ? -9.093 8.629 11.109 1.00 88.25 96 SER A O 1
ATOM 739 N N . THR A 1 97 ? -8.872 6.674 12.174 1.00 84.25 97 THR A N 1
ATOM 740 C CA . THR A 1 97 ? -10.303 6.358 12.128 1.00 84.25 97 THR A CA 1
ATOM 741 C C . THR A 1 97 ? -11.008 6.990 13.335 1.00 84.25 97 THR A C 1
ATOM 743 O O . THR A 1 97 ? -10.741 6.651 14.488 1.00 84.25 97 THR A O 1
ATOM 746 N N . GLY A 1 98 ? -11.884 7.965 13.088 1.00 73.56 98 GLY A N 1
ATOM 747 C CA . GLY A 1 98 ? -12.643 8.661 14.135 1.00 73.56 98 GLY A CA 1
ATOM 748 C C . GLY A 1 98 ? -13.936 7.951 14.553 1.00 73.56 98 GLY A C 1
ATOM 749 O O . GLY A 1 98 ? -14.286 6.892 14.029 1.00 73.56 98 GLY A O 1
ATOM 750 N N . ASN A 1 99 ? -14.677 8.579 15.474 1.00 56.97 99 ASN A N 1
ATOM 751 C CA . ASN A 1 99 ? -16.089 8.259 15.685 1.00 56.97 99 ASN A CA 1
ATOM 752 C C . ASN A 1 99 ? -16.911 8.809 14.519 1.00 56.97 99 ASN A C 1
ATOM 754 O O . ASN A 1 99 ? -16.792 9.990 14.199 1.00 56.97 99 ASN A O 1
ATOM 758 N N . ALA A 1 100 ? -17.742 7.954 13.925 1.00 50.59 100 ALA A N 1
ATOM 759 C CA . ALA A 1 100 ? -18.847 8.373 13.067 1.00 50.59 100 ALA A CA 1
ATOM 760 C C . ALA A 1 100 ? -20.099 8.618 13.909 1.00 50.59 100 ALA A C 1
ATOM 762 O O . ALA A 1 100 ? -20.497 7.661 14.631 1.00 50.59 100 ALA A O 1
#

Sequence (100 aa):
MKQTTLILEWNVPVDTGGRGDITYNVFCDKCSVAFQQCEACGSSVGFVPQQTGLVDRTVTLVNLLPHVNYTIRVESVNGVSDFSLYSNEFAEMNVSTGNA

Organism: Xenopus laevis (NCBI:txid8355)

Secondary structure (DSSP, 8-state):
---EEEEEE-PPPS--TT-S--EEEEEEEEEETTTTEEEE-GGGSEEES-SSSB-SSEEEEEEEPTT-EEEEEEEEE-TTGGG-SSPPPEEEEEEE----